Protein AF-A0A2M6GKS0-F1 (afdb_monomer)

Structure (mmCIF, N/CA/C/O backbone):
data_AF-A0A2M6GKS0-F1
#
_entry.id   AF-A0A2M6GKS0-F1
#
loop_
_atom_site.group_PDB
_atom_site.id
_atom_site.type_symbol
_atom_site.label_atom_id
_atom_site.label_alt_id
_atom_site.label_comp_id
_atom_site.label_asym_id
_atom_site.label_entity_id
_atom_site.label_seq_id
_atom_site.pdbx_PDB_ins_code
_atom_site.Cartn_x
_atom_site.Cartn_y
_atom_site.Cartn_z
_atom_site.occupancy
_atom_site.B_iso_or_equiv
_atom_site.auth_seq_id
_atom_site.auth_comp_id
_atom_site.auth_asym_id
_atom_site.auth_atom_id
_atom_site.pdbx_PDB_model_num
ATOM 1 N N . MET A 1 1 ? -14.077 -3.591 8.358 1.00 78.94 1 MET A N 1
ATOM 2 C CA . MET A 1 1 ? -14.083 -4.216 7.014 1.00 78.94 1 MET A CA 1
ATOM 3 C C . MET A 1 1 ? -12.647 -4.548 6.634 1.00 78.94 1 MET A C 1
ATOM 5 O O . MET A 1 1 ? -11.770 -3.776 7.011 1.00 78.94 1 MET A O 1
ATOM 9 N N . ARG A 1 2 ? -12.395 -5.688 5.979 1.00 80.69 2 ARG A N 1
ATOM 10 C CA . ARG A 1 2 ? -11.052 -6.075 5.515 1.00 80.69 2 ARG A CA 1
ATOM 11 C C . ARG A 1 2 ? -11.032 -6.126 3.991 1.00 80.69 2 ARG A C 1
ATOM 13 O O . ARG A 1 2 ? -11.950 -6.696 3.412 1.00 80.69 2 ARG A O 1
ATOM 20 N N . ILE A 1 3 ? -10.017 -5.530 3.376 1.00 85.62 3 ILE A N 1
ATOM 21 C CA . ILE A 1 3 ? -9.838 -5.468 1.924 1.00 85.62 3 ILE A CA 1
ATOM 22 C C . ILE A 1 3 ? -8.542 -6.194 1.582 1.00 85.62 3 ILE A C 1
ATOM 24 O O . ILE A 1 3 ? -7.487 -5.858 2.117 1.00 85.62 3 ILE A O 1
ATOM 28 N N . ALA A 1 4 ? -8.636 -7.200 0.716 1.00 84.88 4 ALA A N 1
ATOM 29 C CA . ALA A 1 4 ? -7.472 -7.868 0.156 1.00 84.88 4 ALA A CA 1
ATOM 30 C C . ALA A 1 4 ? -7.042 -7.146 -1.127 1.00 84.88 4 ALA A C 1
ATOM 32 O O . ALA A 1 4 ? -7.857 -6.955 -2.029 1.00 84.88 4 ALA A O 1
ATOM 33 N N . ILE A 1 5 ? -5.774 -6.750 -1.204 1.00 85.25 5 ILE A N 1
ATOM 34 C CA . ILE A 1 5 ? -5.171 -6.127 -2.379 1.00 85.25 5 ILE A CA 1
ATOM 35 C C . ILE A 1 5 ? -4.299 -7.168 -3.070 1.00 85.25 5 ILE A C 1
ATOM 37 O O . ILE A 1 5 ? -3.242 -7.556 -2.571 1.00 85.25 5 ILE A O 1
ATOM 41 N N . LEU A 1 6 ? -4.781 -7.607 -4.231 1.00 83.31 6 LEU A N 1
ATOM 42 C CA . LEU A 1 6 ? -4.101 -8.522 -5.142 1.00 83.31 6 LEU A CA 1
ATOM 43 C C . LEU A 1 6 ? -3.550 -7.693 -6.305 1.00 83.31 6 LEU A C 1
ATOM 45 O O . LEU A 1 6 ? -4.216 -7.508 -7.324 1.00 83.31 6 LEU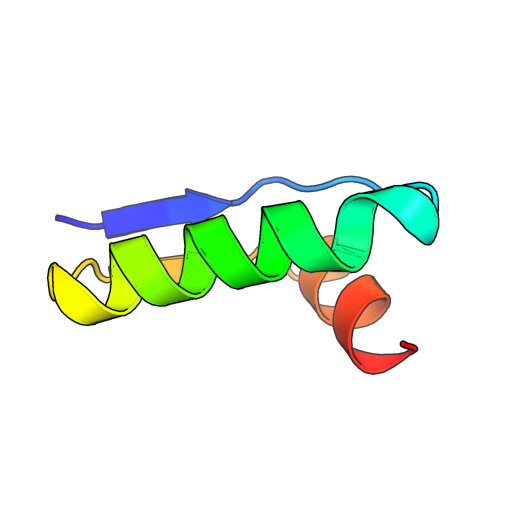 A O 1
ATOM 49 N N . GLY A 1 7 ? -2.377 -7.102 -6.099 1.00 81.94 7 GLY A N 1
ATOM 50 C CA . GLY A 1 7 ? -1.744 -6.237 -7.089 1.00 81.94 7 GLY A CA 1
ATOM 51 C C . GLY A 1 7 ? -0.786 -6.996 -8.001 1.00 81.94 7 GLY A C 1
ATOM 52 O O . GLY A 1 7 ? -0.232 -8.028 -7.638 1.00 81.94 7 GLY A O 1
ATOM 53 N N . LYS A 1 8 ? -0.576 -6.456 -9.200 1.00 84.88 8 LYS A N 1
ATOM 54 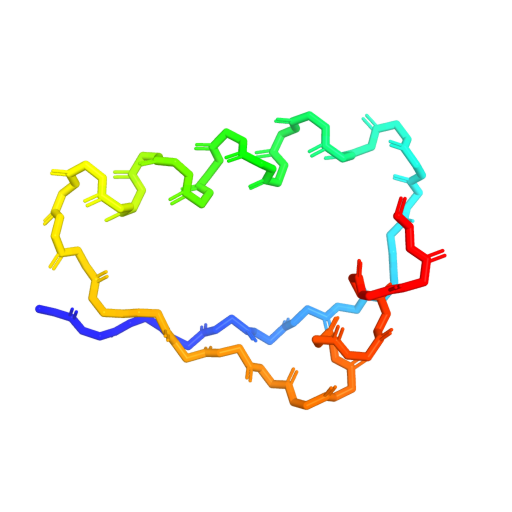C CA . LYS A 1 8 ? 0.548 -6.804 -10.075 1.00 84.88 8 LYS A CA 1
ATOM 55 C C . LYS A 1 8 ? 1.492 -5.602 -10.149 1.00 84.88 8 LYS A C 1
ATOM 57 O O . LYS A 1 8 ? 1.039 -4.488 -9.873 1.00 84.88 8 LYS A O 1
ATOM 62 N N . PRO A 1 9 ? 2.757 -5.796 -10.559 1.00 85.75 9 PRO A N 1
ATOM 63 C CA . PRO A 1 9 ? 3.631 -4.693 -10.936 1.00 85.75 9 PRO A CA 1
ATOM 64 C C . PRO A 1 9 ? 2.918 -3.704 -11.860 1.00 85.75 9 PRO A C 1
ATOM 66 O O . PRO A 1 9 ? 2.179 -4.107 -12.764 1.00 85.75 9 PRO A O 1
ATOM 69 N N . PHE A 1 10 ? 3.132 -2.418 -11.618 1.00 87.56 10 PHE A N 1
ATOM 70 C CA . PHE A 1 10 ? 2.473 -1.334 -12.332 1.00 87.56 10 PHE A CA 1
ATOM 71 C C . PHE A 1 10 ? 3.489 -0.281 -12.776 1.00 87.56 10 PHE A C 1
ATOM 73 O O . PHE A 1 10 ? 4.599 -0.204 -12.256 1.00 87.56 10 PHE A O 1
ATOM 80 N N . GLU A 1 11 ? 3.109 0.529 -13.762 1.00 90.38 11 GLU A N 1
ATOM 81 C CA . GLU A 1 11 ? 3.948 1.631 -14.233 1.00 90.38 11 GLU A CA 1
ATOM 82 C C . GLU A 1 11 ? 4.076 2.723 -13.162 1.00 90.38 11 GLU A C 1
ATOM 84 O O . GLU A 1 11 ? 3.075 3.113 -12.567 1.00 90.38 11 GLU A O 1
ATOM 89 N N . GLU A 1 12 ? 5.269 3.292 -12.979 1.00 87.75 12 GLU A N 1
ATOM 90 C CA . GLU A 1 12 ? 5.574 4.292 -11.938 1.00 87.75 12 GLU A CA 1
ATOM 91 C C . GLU A 1 12 ? 4.606 5.492 -11.923 1.00 87.75 12 GLU A C 1
ATOM 93 O O . GLU A 1 12 ? 4.235 5.999 -10.866 1.00 87.75 12 GLU A O 1
ATOM 98 N N . LYS A 1 13 ? 4.077 5.882 -13.090 1.00 92.94 13 LYS A N 1
ATOM 99 C CA . LYS A 1 13 ? 3.048 6.931 -13.218 1.00 92.94 13 LYS A CA 1
ATOM 100 C C . LYS A 1 13 ? 1.779 6.666 -12.391 1.00 92.94 13 LYS A C 1
ATOM 102 O O . LYS A 1 13 ? 0.999 7.586 -12.160 1.00 92.94 13 LYS A O 1
ATOM 107 N N . LEU A 1 14 ? 1.543 5.416 -11.983 1.00 90.94 14 LEU A N 1
ATOM 108 C CA . LEU A 1 14 ? 0.386 4.997 -11.197 1.00 90.94 14 LEU A CA 1
ATOM 109 C C . LEU A 1 14 ? 0.612 5.091 -9.678 1.00 90.94 14 LEU A C 1
ATOM 111 O O . LEU A 1 14 ? -0.370 5.042 -8.934 1.00 90.94 14 LEU A O 1
ATOM 115 N N . VAL A 1 15 ? 1.857 5.284 -9.215 1.00 89.25 15 VAL A N 1
ATOM 116 C CA . VAL A 1 15 ? 2.211 5.382 -7.784 1.00 89.25 15 VAL A CA 1
ATOM 117 C C . VAL A 1 15 ? 1.318 6.378 -7.026 1.00 89.25 15 VAL A C 1
ATOM 119 O O . VAL A 1 15 ? 0.759 5.981 -6.000 1.00 89.25 15 VAL A O 1
ATOM 122 N N . PRO A 1 16 ? 1.082 7.621 -7.504 1.00 91.94 16 PRO A N 1
ATOM 123 C CA . PRO A 1 16 ? 0.295 8.594 -6.742 1.00 91.94 16 PRO A CA 1
ATOM 124 C C . PRO A 1 16 ? -1.154 8.149 -6.507 1.00 91.94 16 PRO A C 1
ATOM 126 O O . PRO A 1 16 ? -1.721 8.403 -5.447 1.00 91.94 16 PRO A O 1
ATOM 129 N N . TYR A 1 17 ? -1.748 7.447 -7.475 1.00 92.94 17 TYR A N 1
ATOM 130 C CA . TYR A 1 17 ? -3.127 6.965 -7.385 1.00 92.94 17 TYR A CA 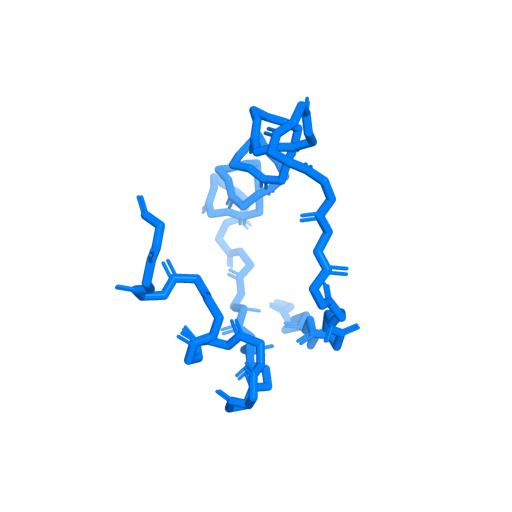1
ATOM 131 C C . TYR A 1 17 ? -3.251 5.784 -6.424 1.00 92.94 17 TYR A C 1
ATOM 133 O O . TYR A 1 17 ? -4.215 5.699 -5.665 1.00 92.94 17 TYR A O 1
ATOM 141 N N . ILE A 1 18 ? -2.260 4.889 -6.431 1.00 89.88 18 ILE A N 1
ATOM 142 C CA . ILE A 1 18 ? -2.214 3.754 -5.510 1.00 89.88 18 ILE A CA 1
ATOM 143 C C . ILE A 1 18 ? -2.029 4.256 -4.078 1.00 89.88 18 ILE A C 1
ATOM 145 O O . ILE A 1 18 ? -2.796 3.864 -3.201 1.00 89.88 18 ILE A O 1
ATOM 149 N N . LEU A 1 19 ? -1.099 5.184 -3.846 1.00 89.56 19 LEU A N 1
ATOM 150 C CA . LEU A 1 19 ? -0.930 5.820 -2.536 1.00 89.56 19 LEU A CA 1
ATOM 151 C C . LEU A 1 19 ? -2.208 6.530 -2.072 1.00 89.56 19 LEU A C 1
ATOM 153 O O . LEU A 1 19 ? -2.609 6.362 -0.922 1.00 89.56 19 LEU A O 1
ATOM 157 N N . GLY A 1 20 ? -2.881 7.264 -2.965 1.00 93.25 20 GLY A N 1
ATOM 158 C CA . GLY A 1 20 ? -4.173 7.893 -2.677 1.00 93.25 20 GLY A CA 1
ATOM 159 C C . GLY A 1 20 ? -5.217 6.887 -2.19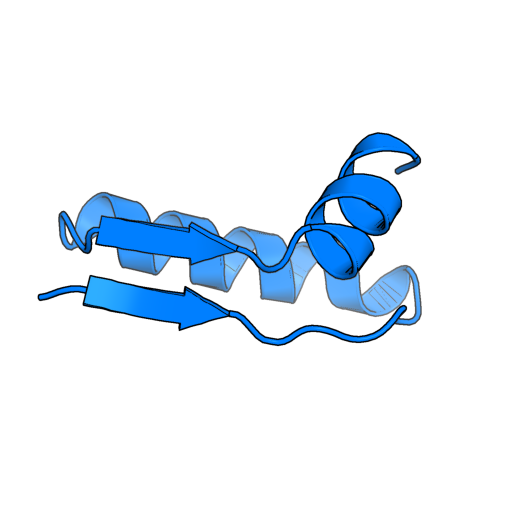1 1.00 93.25 20 GLY A C 1
ATOM 160 O O . GLY A 1 20 ? -5.810 7.079 -1.132 1.00 93.25 20 GLY A O 1
ATOM 161 N N . LEU A 1 21 ? -5.361 5.759 -2.893 1.00 91.38 21 LEU A N 1
ATOM 162 C CA . LEU A 1 21 ? -6.259 4.678 -2.487 1.00 91.38 21 LEU A CA 1
ATOM 163 C C . LEU A 1 21 ? -5.911 4.129 -1.095 1.00 91.38 21 LEU A C 1
ATOM 165 O O . LEU A 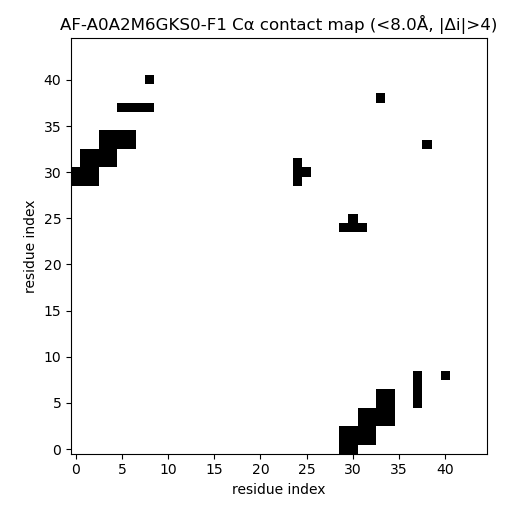1 21 ? -6.797 3.988 -0.253 1.00 91.38 21 LEU A O 1
ATOM 169 N N . PHE A 1 22 ? -4.639 3.816 -0.831 1.00 90.94 22 PHE A N 1
ATOM 170 C CA . PHE A 1 22 ? -4.219 3.307 0.479 1.00 90.94 22 PHE A CA 1
ATOM 171 C C . PHE A 1 22 ? -4.515 4.305 1.605 1.00 90.94 22 PHE A C 1
ATOM 173 O O . PHE A 1 22 ? -5.012 3.899 2.658 1.00 90.94 22 PHE A O 1
ATOM 180 N N . ASN A 1 23 ? -4.273 5.596 1.369 1.00 93.38 23 ASN A N 1
ATOM 181 C CA . ASN A 1 23 ? -4.562 6.656 2.332 1.00 93.38 23 ASN A CA 1
ATOM 182 C C . ASN A 1 23 ? -6.064 6.754 2.629 1.00 93.38 23 ASN A C 1
ATOM 184 O O . ASN A 1 23 ? -6.455 6.719 3.794 1.00 93.38 23 ASN A O 1
ATOM 188 N N . GLU A 1 24 ? -6.918 6.775 1.603 1.00 93.88 24 GLU A N 1
ATOM 189 C CA . GLU A 1 24 ? -8.376 6.805 1.784 1.00 93.88 24 GLU A CA 1
ATOM 190 C C . GLU A 1 24 ? -8.893 5.582 2.559 1.00 93.88 24 GLU A C 1
ATOM 192 O O . GLU A 1 24 ? -9.797 5.681 3.397 1.00 93.88 24 GLU A O 1
ATOM 197 N N . LEU A 1 25 ? -8.326 4.403 2.296 1.00 91.56 25 LEU A N 1
ATOM 198 C CA . LEU A 1 25 ? -8.675 3.181 3.018 1.00 91.56 25 LEU A CA 1
ATOM 199 C C . LEU A 1 25 ? -8.230 3.241 4.486 1.00 91.56 25 LEU A C 1
ATOM 201 O O . LEU A 1 25 ? -8.983 2.816 5.371 1.00 91.56 25 LEU A O 1
ATOM 205 N N . ALA A 1 26 ? -7.049 3.800 4.754 1.00 89.88 26 ALA A N 1
ATOM 206 C CA . ALA A 1 26 ? -6.542 4.008 6.105 1.00 89.88 26 ALA A CA 1
ATOM 207 C C . ALA A 1 26 ? -7.406 5.007 6.895 1.00 89.88 26 ALA A C 1
ATOM 209 O O . ALA A 1 26 ? -7.785 4.716 8.033 1.00 89.88 26 ALA A O 1
ATOM 210 N N . GLU A 1 27 ? -7.805 6.130 6.287 1.00 95.50 27 GLU A N 1
ATOM 211 C CA . GLU A 1 27 ? -8.707 7.126 6.892 1.00 95.50 27 GLU A CA 1
ATOM 212 C C . GLU A 1 27 ? -10.053 6.515 7.299 1.00 95.50 27 GLU A C 1
ATOM 214 O O . GLU A 1 27 ? -10.600 6.802 8.367 1.00 95.5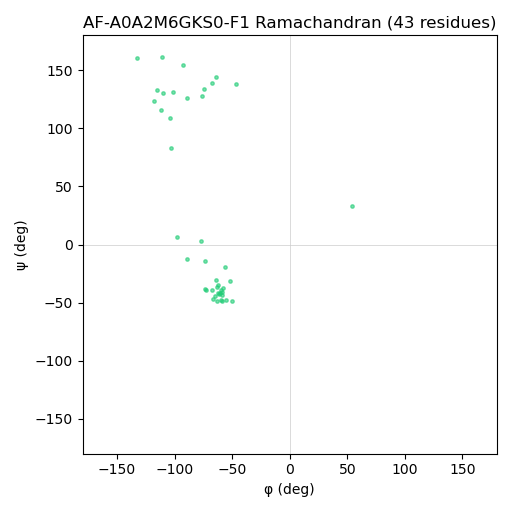0 27 GLU A O 1
ATOM 219 N N . ARG A 1 28 ? -10.563 5.588 6.482 1.00 94.56 28 ARG A N 1
ATOM 220 C CA . ARG A 1 28 ? -11.798 4.839 6.755 1.00 94.56 28 ARG A CA 1
ATOM 221 C C . ARG A 1 28 ? -11.618 3.712 7.777 1.00 94.56 28 ARG A C 1
ATOM 223 O O . ARG A 1 28 ? -12.571 2.973 8.034 1.00 94.56 28 ARG A O 1
ATOM 230 N N . LYS A 1 29 ? -10.423 3.558 8.358 1.00 91.31 29 LYS A N 1
ATOM 231 C CA . LYS A 1 29 ? -10.050 2.471 9.280 1.00 91.31 29 LYS A CA 1
ATOM 232 C C . LYS A 1 29 ? -10.312 1.083 8.681 1.00 91.31 29 LYS A C 1
ATOM 234 O O . LYS A 1 29 ? -10.696 0.146 9.390 1.00 91.31 29 LYS A O 1
ATOM 239 N N . ALA A 1 30 ? -10.151 0.945 7.364 1.00 91.62 30 ALA A N 1
ATOM 240 C CA . ALA A 1 30 ? -10.230 -0.349 6.707 1.00 91.62 30 ALA A CA 1
ATOM 241 C C . ALA A 1 30 ? -8.958 -1.150 7.012 1.00 91.62 30 ALA A C 1
ATOM 243 O O . ALA A 1 30 ? -7.847 -0.638 6.914 1.00 91.62 30 ALA A O 1
ATOM 244 N N . GLY A 1 31 ? -9.113 -2.423 7.379 1.00 88.38 31 GLY A N 1
ATOM 245 C CA . GLY A 1 31 ? -7.970 -3.328 7.467 1.00 88.38 31 GLY A CA 1
ATOM 246 C C . GLY A 1 31 ? -7.552 -3.739 6.060 1.00 88.38 31 GLY A C 1
ATOM 247 O O . GLY A 1 31 ? -8.399 -4.203 5.298 1.0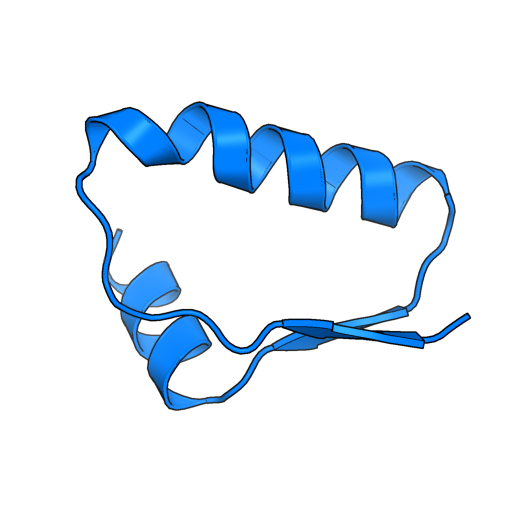0 88.38 31 GLY A O 1
ATOM 248 N N . ILE A 1 32 ? -6.276 -3.593 5.720 1.00 88.88 32 ILE A N 1
ATOM 249 C CA . ILE A 1 32 ? -5.754 -3.943 4.397 1.00 88.88 32 ILE A CA 1
ATOM 250 C C . ILE A 1 32 ? -4.866 -5.179 4.530 1.00 88.88 32 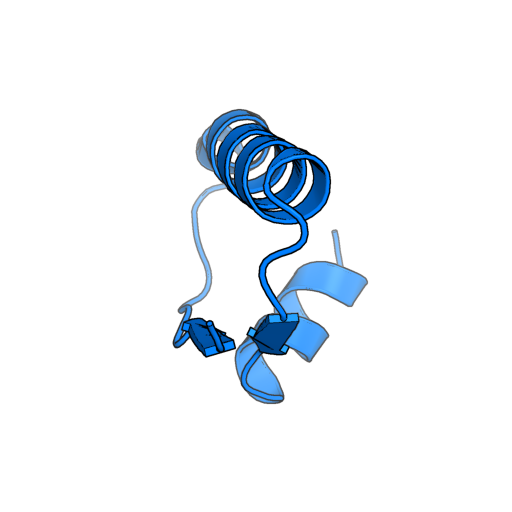ILE A C 1
ATOM 252 O O . ILE A 1 32 ? -4.000 -5.236 5.399 1.00 88.88 32 ILE A O 1
ATOM 256 N N . LEU A 1 33 ? -5.103 -6.174 3.682 1.00 89.94 33 LEU A N 1
ATOM 257 C CA . LEU A 1 33 ? -4.234 -7.332 3.505 1.00 89.94 33 LEU A CA 1
ATOM 258 C C . LEU A 1 33 ? -3.619 -7.229 2.115 1.00 89.94 33 LEU A C 1
ATOM 260 O O . LEU A 1 33 ? -4.346 -7.261 1.126 1.00 89.94 33 LEU A O 1
ATOM 264 N N . VAL A 1 34 ? -2.303 -7.077 2.041 1.00 88.81 34 VAL A N 1
ATOM 265 C CA . VAL A 1 34 ? -1.575 -6.989 0.773 1.00 88.81 34 VAL A CA 1
ATOM 266 C C . VAL A 1 34 ? -0.931 -8.340 0.496 1.00 88.81 34 VAL A C 1
ATOM 268 O O . VAL A 1 34 ? -0.318 -8.921 1.390 1.00 88.81 34 VAL A O 1
ATOM 271 N N . GLU A 1 35 ? -1.107 -8.857 -0.717 1.00 91.06 35 GLU A N 1
ATOM 272 C CA . GLU A 1 35 ? -0.452 -10.096 -1.136 1.00 91.06 35 GLU A CA 1
ATOM 273 C C . GLU A 1 35 ? 1.075 -9.922 -1.175 1.00 91.06 35 GLU A C 1
ATOM 275 O O . GLU A 1 35 ? 1.589 -8.839 -1.463 1.00 91.06 35 GLU A O 1
ATOM 280 N N . GLU A 1 36 ? 1.803 -10.977 -0.810 1.00 88.50 36 GLU A N 1
ATOM 281 C CA . GLU A 1 36 ? 3.236 -10.903 -0.525 1.00 88.50 36 GLU A CA 1
ATOM 282 C C . GLU A 1 36 ? 4.061 -10.467 -1.739 1.00 88.50 36 GLU A C 1
ATOM 284 O O . GLU A 1 36 ? 4.934 -9.610 -1.596 1.00 88.50 36 GLU A O 1
ATOM 289 N N . SER A 1 37 ? 3.757 -10.978 -2.938 1.00 86.56 37 SER A N 1
ATOM 290 C CA . SER A 1 37 ? 4.459 -10.579 -4.163 1.00 86.56 37 SER A CA 1
ATOM 291 C C . SER A 1 37 ? 4.250 -9.098 -4.486 1.00 86.56 37 SER A C 1
ATOM 293 O O . SER A 1 37 ? 5.185 -8.407 -4.902 1.00 86.56 37 SER A O 1
ATOM 295 N N . PHE A 1 38 ? 3.052 -8.575 -4.223 1.00 88.94 38 PHE A N 1
ATOM 296 C CA . PHE A 1 38 ? 2.769 -7.161 -4.414 1.00 88.94 38 PHE A CA 1
ATOM 297 C C . PHE A 1 38 ? 3.429 -6.286 -3.347 1.00 88.94 38 PHE A C 1
ATOM 299 O O . PHE A 1 38 ? 3.970 -5.231 -3.668 1.00 88.94 38 PHE A O 1
ATOM 306 N N . ASN A 1 39 ? 3.458 -6.732 -2.091 1.00 87.81 39 ASN A N 1
ATOM 307 C CA . ASN A 1 39 ? 4.199 -6.037 -1.043 1.00 87.81 39 ASN A CA 1
ATOM 308 C C . ASN A 1 39 ? 5.702 -5.995 -1.362 1.00 87.81 39 ASN A C 1
ATOM 310 O O . ASN A 1 39 ? 6.320 -4.944 -1.240 1.00 87.81 39 ASN A O 1
ATOM 314 N N . ALA A 1 40 ? 6.277 -7.102 -1.840 1.00 88.00 40 ALA A N 1
ATOM 315 C CA . ALA A 1 40 ? 7.667 -7.145 -2.285 1.00 88.00 40 ALA A CA 1
ATOM 316 C C . ALA A 1 40 ? 7.928 -6.149 -3.425 1.00 88.00 40 ALA A C 1
ATOM 318 O O . ALA A 1 40 ? 8.943 -5.460 -3.410 1.00 88.00 40 ALA A O 1
ATOM 319 N N . PHE A 1 41 ? 7.006 -6.017 -4.382 1.00 87.25 41 PHE A N 1
ATOM 320 C CA . PHE A 1 41 ? 7.093 -4.984 -5.416 1.00 87.25 41 PHE A CA 1
ATOM 321 C C . PHE A 1 41 ? 7.098 -3.568 -4.814 1.00 87.25 41 PHE A C 1
ATOM 323 O O . PHE A 1 41 ? 7.969 -2.774 -5.155 1.00 87.25 41 PHE A O 1
ATOM 330 N N . LEU A 1 42 ? 6.182 -3.272 -3.885 1.00 84.62 42 LEU A N 1
ATOM 331 C CA . LEU A 1 42 ? 6.076 -1.957 -3.239 1.00 84.62 42 LEU A CA 1
ATOM 332 C C . LEU A 1 42 ? 7.306 -1.581 -2.396 1.00 84.62 42 LEU A C 1
ATOM 334 O O . LEU A 1 42 ? 7.605 -0.405 -2.291 1.00 84.62 42 LEU A O 1
ATOM 338 N N . GLN A 1 43 ? 8.017 -2.546 -1.804 1.00 84.88 43 GLN A N 1
ATOM 339 C CA . GLN A 1 43 ? 9.236 -2.283 -1.016 1.00 84.88 43 GLN A CA 1
ATOM 340 C C . GLN A 1 43 ? 10.457 -1.908 -1.874 1.00 84.88 43 GLN A C 1
ATOM 342 O O . GLN A 1 43 ? 11.466 -1.459 -1.338 1.00 84.88 43 GLN A O 1
ATOM 347 N N . ASN A 1 44 ? 10.393 -2.137 -3.187 1.00 80.00 44 ASN A N 1
ATOM 348 C CA . ASN A 1 44 ? 11.476 -1.832 -4.124 1.00 80.00 44 ASN A CA 1
ATOM 349 C C . ASN A 1 44 ? 11.277 -0.490 -4.859 1.00 80.00 44 ASN A C 1
ATOM 351 O O . ASN A 1 44 ? 12.047 -0.188 -5.771 1.00 80.00 44 ASN A O 1
ATOM 355 N N . TYR A 1 45 ? 10.257 0.282 -4.472 1.00 64.12 45 TYR A N 1
ATOM 356 C CA . TYR A 1 45 ? 9.913 1.615 -4.977 1.00 64.12 45 TYR A CA 1
ATOM 357 C C . TYR A 1 45 ? 9.881 2.622 -3.825 1.00 64.12 45 TYR A C 1
ATOM 359 O O . TYR A 1 45 ? 10.228 3.796 -4.080 1.00 64.12 45 TYR A O 1
#

Secondary structure (DSSP, 8-s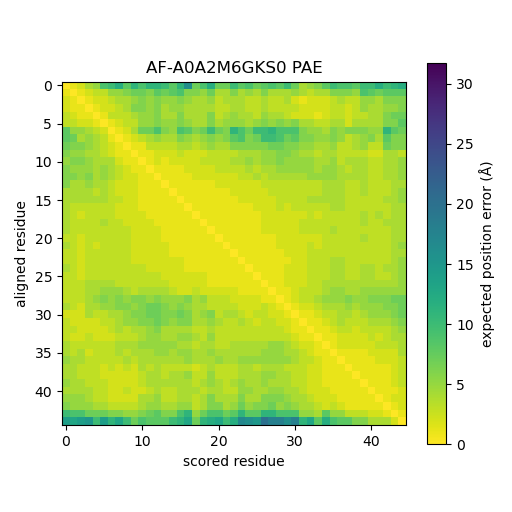tate):
-EEEE------GGGHHHHHHHHHHHHHTT-EEEE-HHHHHHHTT-

Solvent-accessible surface area (backbone atoms only — not comparable to full-atom values): 2820 Å² total; per-residue (Å²): 105,78,46,78,45,84,59,72,95,72,63,75,90,48,50,67,60,52,53,49,51,53,50,56,38,51,77,68,64,42,46,75,45,70,39,66,71,36,49,57,54,60,76,76,110

Nearest PDB structures (foldseek):
  7qvs-assembly1_B-2  TM=7.971E-01  e=2.861E-01  Pseudomonas aeruginosa
  4hao-assembly2_B  TM=7.222E-01  e=5.241E-01  Yersinia pestis CO92
  6evs-assembly1_A  TM=7.303E-01  e=2.987E+00  Peribacillus psychrosaccharolyticus
  6c2v-assembly1_A  TM=3.647E-01  e=3.475E+00  synthetic construct
  5lbz-assembly1_A  TM=4.264E-01  e=9.294E+00  Homo sapiens

Radius of gyration: 10.63 Å; Cα contacts (8 Å, |Δi|>4): 32; chains: 1; bounding box: 26×20×24 Å

Mean predicted aligned error: 3.59 Å

pLDDT: mean 87.99, std 5.26, range [64.12, 95.5]

Sequence (45 aa):
MRIAILGKPFEEKLVPYILGLFNELAERKAGILVEESFNAFLQNY

Foldseek 3Di:
DEEEDDDDDDDPVCVVVVVVVVVVCVVVVYHYHYDPVVVVNVVVD